Protein AF-A0A9P0LBE3-F1 (afdb_monomer_lite)

Structure (mmCIF, N/CA/C/O backbone):
data_AF-A0A9P0LBE3-F1
#
_entry.id   AF-A0A9P0LBE3-F1
#
loop_
_atom_site.group_PDB
_atom_site.id
_atom_site.type_symbol
_atom_site.label_atom_id
_atom_site.label_alt_id
_atom_site.label_comp_id
_atom_site.label_asym_id
_atom_site.label_entity_id
_atom_site.label_seq_id
_atom_site.pdbx_PDB_ins_code
_atom_site.Cartn_x
_atom_site.Cartn_y
_atom_site.Cartn_z
_atom_site.occupancy
_atom_site.B_iso_or_equiv
_atom_site.auth_seq_id
_atom_site.auth_comp_id
_atom_site.auth_asym_id
_atom_site.auth_atom_id
_atom_site.pdbx_PDB_model_num
ATOM 1 N N . MET A 1 1 ? -16.944 -12.000 1.018 1.00 40.53 1 MET A N 1
ATOM 2 C CA . MET A 1 1 ? -15.856 -11.007 0.937 1.00 40.53 1 MET A CA 1
ATOM 3 C C . MET A 1 1 ? -14.698 -11.608 1.697 1.00 40.53 1 MET A C 1
ATOM 5 O O . MET A 1 1 ? -14.785 -11.715 2.910 1.00 40.53 1 MET A O 1
ATOM 9 N N . THR A 1 2 ? -13.739 -12.187 0.985 1.00 42.69 2 THR A N 1
ATOM 10 C CA . THR A 1 2 ? -12.584 -12.859 1.583 1.00 42.69 2 THR A CA 1
ATOM 11 C C . THR A 1 2 ? -11.784 -11.836 2.380 1.00 42.69 2 THR A C 1
ATOM 13 O O . THR A 1 2 ? -11.349 -10.827 1.834 1.00 42.69 2 THR A O 1
ATOM 16 N N . GLU A 1 3 ? -11.646 -12.067 3.686 1.00 51.22 3 GLU A N 1
ATOM 17 C CA . GLU A 1 3 ? -10.696 -11.356 4.542 1.00 51.22 3 GLU A CA 1
ATOM 18 C C . GLU A 1 3 ? -9.274 -11.757 4.122 1.00 51.22 3 GLU A C 1
ATOM 20 O O . GLU A 1 3 ? -8.597 -12.524 4.807 1.00 51.22 3 GLU A O 1
ATOM 25 N N . GLU A 1 4 ? -8.812 -11.293 2.963 1.00 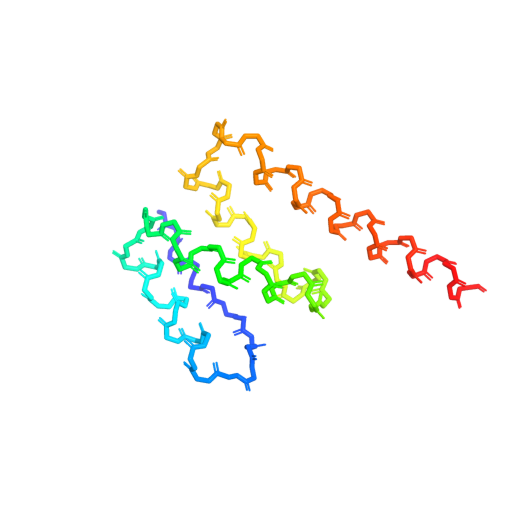58.44 4 GLU A N 1
ATOM 26 C CA . GLU A 1 4 ? -7.392 -11.357 2.637 1.00 58.44 4 GLU A CA 1
ATOM 27 C C . GLU A 1 4 ? -6.672 -10.376 3.555 1.00 58.44 4 GLU A C 1
ATOM 29 O O . GLU A 1 4 ? -6.580 -9.174 3.313 1.00 58.44 4 GLU A O 1
ATOM 34 N N . ARG A 1 5 ? -6.221 -10.904 4.694 1.00 66.75 5 ARG A N 1
ATOM 35 C CA . ARG A 1 5 ? -5.330 -10.186 5.595 1.00 66.75 5 ARG A CA 1
ATOM 36 C C . ARG A 1 5 ? -4.071 -9.853 4.813 1.00 66.75 5 ARG A C 1
ATOM 38 O O . ARG A 1 5 ? -3.389 -10.755 4.333 1.00 66.75 5 ARG A O 1
ATOM 45 N N . LEU A 1 6 ? -3.752 -8.567 4.739 1.00 78.50 6 LEU A N 1
ATOM 46 C CA . LEU A 1 6 ? -2.499 -8.096 4.172 1.00 78.50 6 LEU A CA 1
ATOM 47 C C . LEU A 1 6 ? -1.344 -8.789 4.911 1.00 78.50 6 LEU A C 1
ATOM 49 O O . LEU A 1 6 ? -1.182 -8.633 6.124 1.00 78.50 6 LEU A O 1
ATOM 53 N N . HIS A 1 7 ? -0.569 -9.601 4.202 1.00 85.00 7 HIS A N 1
ATOM 54 C CA . HIS A 1 7 ? 0.583 -10.295 4.768 1.00 85.00 7 HIS A CA 1
ATOM 55 C C . HIS A 1 7 ? 1.861 -9.715 4.167 1.00 85.00 7 HIS A C 1
ATOM 57 O O . HIS A 1 7 ? 2.479 -10.308 3.289 1.00 85.00 7 HIS A O 1
ATOM 63 N N . ILE A 1 8 ? 2.205 -8.511 4.624 1.00 93.00 8 ILE A N 1
ATOM 64 C CA . ILE A 1 8 ? 3.378 -7.763 4.172 1.00 93.00 8 ILE A CA 1
ATOM 65 C C . ILE A 1 8 ? 4.416 -7.802 5.287 1.00 93.00 8 ILE A C 1
ATOM 67 O O . ILE A 1 8 ? 4.126 -7.426 6.427 1.00 93.00 8 ILE A O 1
ATOM 71 N N . ASP A 1 9 ? 5.629 -8.242 4.957 1.00 93.62 9 ASP A N 1
ATOM 72 C CA . ASP A 1 9 ? 6.755 -8.156 5.878 1.00 93.62 9 ASP A CA 1
ATOM 73 C C . ASP A 1 9 ? 7.351 -6.745 5.843 1.00 93.62 9 ASP A C 1
ATOM 75 O O . ASP A 1 9 ? 8.110 -6.351 4.951 1.00 93.62 9 ASP A O 1
ATOM 79 N N . TRP A 1 10 ? 6.970 -5.949 6.836 1.00 93.88 10 TRP A N 1
ATOM 80 C CA . TRP A 1 10 ? 7.461 -4.588 6.990 1.00 93.88 10 TRP A CA 1
ATOM 81 C C . TRP A 1 10 ? 8.869 -4.510 7.586 1.00 93.88 10 TRP A C 1
ATOM 83 O O . TRP A 1 10 ? 9.471 -3.441 7.530 1.00 93.88 10 TRP A O 1
ATOM 93 N 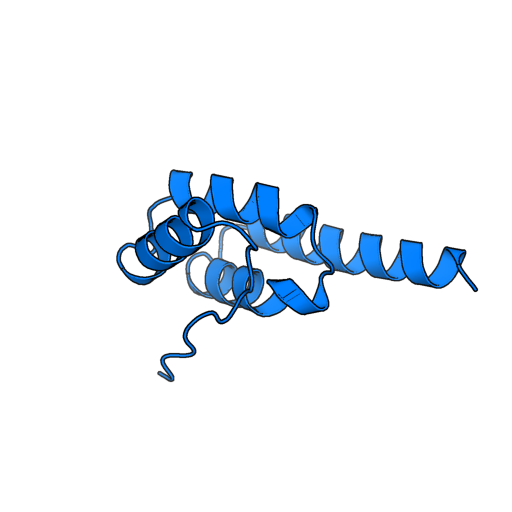N . GLY A 1 11 ? 9.383 -5.581 8.201 1.00 91.50 11 GLY A N 1
ATOM 94 C CA . GLY A 1 11 ? 10.624 -5.541 8.984 1.00 91.50 11 GLY A CA 1
ATOM 95 C C . GLY A 1 11 ? 10.584 -4.585 10.190 1.00 91.50 11 GLY A C 1
ATOM 96 O O . GLY A 1 11 ? 11.622 -4.281 10.773 1.00 91.50 11 GLY A O 1
ATOM 97 N N . ASN A 1 12 ? 9.402 -4.066 10.553 1.00 92.06 12 ASN A N 1
ATOM 98 C CA . ASN A 1 12 ? 9.221 -3.056 11.594 1.00 92.06 12 ASN A CA 1
ATOM 99 C C . ASN A 1 12 ? 7.837 -3.161 12.258 1.00 92.06 12 ASN A C 1
ATOM 101 O O . ASN A 1 12 ? 6.799 -2.959 11.619 1.00 92.06 12 ASN A O 1
ATOM 105 N N . ASP A 1 13 ? 7.834 -3.368 13.576 1.00 94.62 13 ASP A N 1
ATOM 106 C CA . ASP A 1 13 ? 6.631 -3.473 14.409 1.00 94.62 13 ASP A CA 1
ATOM 107 C C . ASP A 1 13 ? 5.684 -2.275 14.294 1.00 94.62 13 ASP A C 1
ATOM 109 O O . ASP A 1 13 ? 4.462 -2.437 14.355 1.00 94.62 13 ASP A O 1
ATOM 113 N N . LYS A 1 14 ? 6.218 -1.058 14.138 1.00 96.19 14 LYS A N 1
ATOM 114 C CA . LYS A 1 14 ? 5.394 0.147 13.994 1.00 96.19 14 LYS A CA 1
ATOM 115 C C . LYS A 1 14 ? 4.530 0.052 12.741 1.00 96.19 14 LYS A C 1
ATOM 117 O O . LYS A 1 14 ? 3.334 0.306 12.818 1.00 96.19 14 LYS A O 1
ATOM 122 N N . LEU A 1 15 ? 5.129 -0.340 11.621 1.00 96.94 15 LEU A N 1
ATOM 123 C CA . LEU A 1 15 ? 4.449 -0.450 10.334 1.00 96.94 15 LEU A CA 1
ATOM 124 C C . LEU A 1 15 ? 3.447 -1.604 10.332 1.00 96.94 15 LEU A C 1
ATOM 126 O O . LEU A 1 15 ? 2.319 -1.422 9.879 1.00 96.94 15 LEU A O 1
ATOM 130 N N . TYR A 1 16 ? 3.791 -2.732 10.960 1.00 95.56 16 TYR A N 1
ATOM 131 C CA . TYR A 1 16 ? 2.836 -3.819 11.179 1.00 95.56 16 TYR A CA 1
ATOM 132 C C . TYR A 1 16 ? 1.603 -3.347 11.966 1.00 95.56 16 TYR A C 1
ATOM 134 O O . TYR A 1 16 ? 0.464 -3.599 11.571 1.00 95.56 16 TYR A O 1
ATOM 142 N N . ARG A 1 17 ? 1.799 -2.595 13.057 1.00 95.81 17 ARG A N 1
ATOM 143 C CA . ARG A 1 17 ? 0.685 -2.022 13.830 1.00 95.81 17 ARG A CA 1
ATOM 144 C C . ARG A 1 17 ? -0.120 -1.018 13.009 1.00 95.81 17 ARG A C 1
ATOM 146 O O . ARG A 1 17 ? -1.344 -1.061 13.074 1.00 95.81 17 ARG A O 1
ATOM 153 N N . THR A 1 18 ? 0.531 -0.161 12.224 1.00 97.44 18 THR A N 1
ATOM 154 C CA . THR A 1 18 ? -0.147 0.776 11.315 1.00 97.44 18 THR A CA 1
ATOM 155 C C . THR A 1 18 ? -0.995 0.039 10.278 1.00 97.44 18 THR A C 1
ATOM 157 O O . THR A 1 18 ? -2.133 0.432 10.040 1.00 97.44 18 THR A O 1
ATOM 160 N N . GLN A 1 19 ? -0.516 -1.081 9.734 1.00 96.25 19 GLN A N 1
ATOM 161 C CA . GLN A 1 19 ? -1.320 -1.923 8.848 1.00 96.25 19 GLN A CA 1
ATOM 162 C C . GLN A 1 19 ? -2.573 -2.455 9.561 1.00 96.25 19 GLN A C 1
ATOM 164 O O . GLN A 1 19 ? -3.680 -2.371 9.038 1.00 96.25 19 GLN A O 1
ATOM 169 N N . LYS A 1 20 ? -2.435 -2.934 10.803 1.00 94.81 20 LYS A N 1
ATOM 170 C CA . LYS A 1 20 ? -3.591 -3.361 11.611 1.00 94.81 20 LYS A CA 1
ATOM 171 C C . LYS A 1 20 ? -4.547 -2.221 11.957 1.00 94.81 20 LYS A C 1
ATOM 173 O O . LYS A 1 20 ? -5.723 -2.489 12.195 1.00 94.81 20 LYS A O 1
ATOM 178 N N . LEU A 1 21 ? -4.076 -0.974 11.988 1.00 95.25 21 LEU A N 1
ATOM 179 C CA . LEU A 1 21 ? -4.944 0.190 12.142 1.00 95.25 21 LEU A CA 1
ATOM 180 C C . LEU A 1 21 ? -5.772 0.431 10.884 1.00 95.25 21 LEU A C 1
ATOM 182 O O . LEU A 1 21 ? -6.979 0.572 11.026 1.00 95.25 21 LEU A O 1
ATOM 186 N N . VAL A 1 22 ? -5.183 0.399 9.684 1.00 95.62 22 VAL A N 1
ATOM 187 C CA . VAL A 1 22 ? -5.965 0.592 8.447 1.00 95.62 22 VAL A CA 1
ATOM 188 C C . VAL A 1 22 ? -6.915 -0.574 8.164 1.00 95.62 22 VAL A C 1
ATOM 190 O O . VAL A 1 22 ? -8.015 -0.347 7.681 1.00 95.62 22 VAL A O 1
ATOM 193 N N . GLU A 1 23 ? -6.564 -1.806 8.554 1.00 93.12 23 GLU A N 1
ATOM 194 C CA . GLU A 1 23 ? -7.483 -2.957 8.481 1.00 93.12 23 GLU A CA 1
ATOM 195 C C . GLU A 1 23 ? -8.721 -2.769 9.384 1.00 93.12 23 GLU A C 1
ATOM 197 O O . GLU A 1 23 ? -9.812 -3.224 9.050 1.00 93.12 23 GLU A O 1
ATOM 202 N N . LYS A 1 24 ? -8.569 -2.100 10.537 1.00 94.19 24 LYS A N 1
ATOM 203 C CA . LYS A 1 24 ? -9.669 -1.831 11.485 1.00 94.19 24 LYS A CA 1
ATOM 204 C C . LYS A 1 24 ? -10.405 -0.522 11.203 1.00 94.19 24 LYS A C 1
ATOM 206 O O . LYS A 1 24 ? -11.596 -0.421 11.481 1.00 94.19 24 LYS A O 1
ATOM 211 N N . ASN A 1 25 ? -9.692 0.480 10.704 1.00 95.81 25 ASN A N 1
ATOM 212 C CA . ASN A 1 25 ? -10.184 1.807 10.365 1.00 95.81 25 ASN A CA 1
ATOM 213 C C . ASN A 1 25 ? -9.720 2.177 8.942 1.00 95.81 25 ASN A C 1
ATOM 215 O O . ASN A 1 25 ? -8.729 2.898 8.783 1.00 95.81 25 ASN A O 1
ATOM 219 N N . PRO A 1 26 ? -10.439 1.713 7.902 1.00 95.56 26 PRO A N 1
ATOM 220 C CA . PRO A 1 26 ? -10.028 1.867 6.502 1.00 95.56 26 PRO A CA 1
ATOM 221 C C . PRO A 1 26 ? -9.879 3.313 6.029 1.00 95.56 26 PRO A C 1
ATOM 223 O O . PRO A 1 26 ? -9.212 3.562 5.029 1.00 95.56 26 PRO A O 1
ATOM 226 N N . TYR A 1 27 ? -10.481 4.271 6.737 1.00 96.81 27 TYR A N 1
ATOM 227 C CA . TYR A 1 27 ? -10.480 5.685 6.367 1.00 96.81 27 TYR A CA 1
ATOM 228 C C . TYR A 1 27 ? -9.418 6.522 7.101 1.00 96.81 27 TYR A C 1
ATOM 230 O O . TYR A 1 27 ? -9.416 7.746 6.981 1.00 96.81 27 TYR A O 1
ATOM 238 N N . ASP A 1 28 ? -8.496 5.891 7.837 1.00 97.62 28 ASP A N 1
ATOM 239 C CA . ASP A 1 28 ? -7.343 6.567 8.443 1.00 97.62 28 ASP A CA 1
ATOM 240 C C . ASP A 1 28 ? -6.296 6.948 7.379 1.00 97.62 28 ASP A C 1
ATOM 242 O O . ASP A 1 28 ? -5.369 6.195 7.064 1.00 97.62 28 ASP A O 1
ATOM 246 N N . LEU A 1 29 ? -6.464 8.141 6.803 1.00 97.25 29 LEU A N 1
ATOM 247 C CA . LEU A 1 29 ? -5.611 8.660 5.730 1.00 97.25 29 LEU A CA 1
ATOM 248 C C . LEU A 1 29 ? -4.153 8.880 6.161 1.00 97.25 29 LEU A C 1
ATOM 250 O O . LEU A 1 29 ? -3.253 8.781 5.323 1.00 97.25 29 LEU A O 1
ATOM 254 N N . GLU A 1 30 ? -3.899 9.155 7.441 1.00 97.75 30 GLU A N 1
ATOM 255 C CA . GLU A 1 30 ? -2.542 9.351 7.965 1.00 97.75 30 GLU A CA 1
ATOM 256 C C . GLU A 1 30 ? -1.795 8.017 8.033 1.00 97.75 30 GLU A C 1
ATOM 258 O O . GLU A 1 30 ? -0.664 7.902 7.551 1.00 97.75 30 GLU A O 1
ATOM 263 N N . SER A 1 31 ? -2.456 6.975 8.547 1.00 97.94 31 SER A N 1
ATOM 264 C CA . SER A 1 31 ? -1.910 5.616 8.554 1.00 97.94 31 SER A CA 1
ATOM 265 C C . SER A 1 31 ? -1.654 5.107 7.133 1.00 97.94 31 SER A C 1
ATOM 267 O O . SER A 1 31 ? -0.581 4.563 6.860 1.00 97.94 31 SER A O 1
ATOM 269 N N . TRP A 1 32 ? -2.573 5.359 6.196 1.00 97.94 32 TRP A N 1
ATOM 270 C CA . TRP A 1 32 ? -2.363 5.048 4.779 1.00 97.94 32 TRP A CA 1
ATOM 271 C C . TRP A 1 32 ? -1.182 5.799 4.169 1.00 97.94 32 TRP A C 1
ATOM 273 O O . TRP A 1 32 ? -0.384 5.203 3.447 1.00 97.94 32 TRP A O 1
ATOM 283 N N . SER A 1 33 ? -1.032 7.086 4.479 1.00 97.69 33 SER A N 1
ATOM 284 C CA . SER A 1 33 ? 0.083 7.900 3.983 1.00 97.69 33 SER A CA 1
ATOM 285 C C . SER A 1 33 ? 1.434 7.375 4.476 1.00 97.69 33 SER A C 1
ATOM 287 O O . SER A 1 33 ? 2.398 7.338 3.708 1.00 97.69 33 SER A O 1
ATOM 289 N N . LEU A 1 34 ? 1.505 6.914 5.730 1.00 97.81 34 LEU A N 1
ATOM 290 C CA . LEU A 1 34 ? 2.704 6.283 6.281 1.00 97.81 34 LEU A CA 1
ATOM 291 C C . LEU A 1 34 ? 3.038 4.967 5.561 1.00 97.81 34 LEU A C 1
ATOM 293 O O . LEU A 1 34 ? 4.183 4.782 5.150 1.00 97.81 34 LEU A O 1
ATOM 297 N N . LEU A 1 35 ? 2.052 4.082 5.388 1.00 97.88 35 LEU A N 1
ATOM 298 C CA . LEU A 1 35 ? 2.249 2.787 4.728 1.00 97.88 35 LEU A CA 1
ATOM 299 C C . LEU A 1 35 ? 2.630 2.946 3.254 1.00 97.88 35 LEU A C 1
ATOM 301 O O . LEU A 1 35 ? 3.529 2.260 2.789 1.00 97.88 35 LEU A O 1
ATOM 305 N N . LEU A 1 36 ? 2.007 3.877 2.527 1.00 97.75 36 LEU A N 1
ATOM 306 C CA . LEU A 1 36 ? 2.323 4.150 1.120 1.00 97.75 36 LEU A CA 1
ATOM 307 C C . LEU A 1 36 ? 3.738 4.682 0.911 1.00 97.75 36 LEU A C 1
ATOM 309 O O . LEU A 1 36 ? 4.355 4.401 -0.118 1.00 97.75 36 LEU A O 1
ATOM 313 N N . ARG A 1 37 ? 4.242 5.489 1.851 1.00 97.31 37 ARG A N 1
ATOM 314 C CA . ARG A 1 37 ? 5.621 5.977 1.793 1.00 97.31 37 ARG A CA 1
ATOM 315 C C . ARG A 1 37 ? 6.604 4.825 1.950 1.00 97.31 37 ARG A C 1
ATOM 317 O O . ARG A 1 37 ? 7.578 4.774 1.214 1.00 97.31 37 ARG A O 1
ATOM 324 N N . GLU A 1 38 ? 6.338 3.923 2.889 1.00 97.44 38 GLU A N 1
ATOM 325 C CA . GLU A 1 38 ? 7.178 2.743 3.083 1.00 97.44 38 GLU A CA 1
ATOM 326 C C . GLU A 1 38 ? 7.042 1.748 1.928 1.00 97.44 38 GLU A C 1
ATOM 328 O O . GLU A 1 38 ? 8.026 1.180 1.484 1.00 97.44 38 GLU A O 1
ATOM 333 N N . ALA A 1 39 ? 5.840 1.546 1.393 1.00 97.25 39 ALA A N 1
ATOM 334 C CA . ALA A 1 39 ? 5.620 0.590 0.315 1.00 97.25 39 ALA A CA 1
ATOM 335 C C . ALA A 1 39 ? 6.488 0.889 -0.915 1.00 97.25 39 ALA A C 1
ATOM 337 O O . ALA A 1 39 ? 7.013 -0.035 -1.521 1.00 97.25 39 ALA A O 1
ATOM 338 N N . GLN A 1 40 ? 6.695 2.169 -1.238 1.00 96.44 40 GLN A N 1
ATOM 339 C CA . GLN A 1 40 ? 7.528 2.611 -2.365 1.00 96.44 40 GLN A CA 1
ATOM 340 C C . GLN A 1 40 ? 9.033 2.340 -2.192 1.00 96.44 40 GLN A C 1
ATOM 342 O O . GLN A 1 40 ? 9.789 2.558 -3.134 1.00 96.44 40 GLN A O 1
ATOM 347 N N . THR A 1 41 ? 9.494 1.901 -1.015 1.00 95.12 41 THR A N 1
ATOM 348 C CA . THR A 1 41 ? 10.894 1.488 -0.796 1.00 95.12 41 THR A CA 1
ATOM 349 C C . THR A 1 41 ? 11.103 -0.018 -0.982 1.00 95.12 41 THR A C 1
ATOM 351 O O . THR A 1 41 ? 12.246 -0.473 -1.012 1.00 95.12 41 THR A O 1
ATOM 354 N N . LYS A 1 42 ? 10.016 -0.792 -1.092 1.00 95.25 42 LYS A N 1
ATOM 355 C CA . LYS A 1 42 ? 10.015 -2.253 -1.243 1.00 95.25 42 LYS A CA 1
ATOM 356 C C . LYS A 1 42 ? 9.784 -2.652 -2.690 1.00 95.25 42 LYS A C 1
ATOM 358 O O . LYS A 1 42 ? 9.283 -1.859 -3.482 1.00 95.25 42 LYS A O 1
ATOM 363 N N . HIS A 1 43 ? 10.098 -3.900 -3.027 1.00 95.56 43 HIS A N 1
ATOM 364 C CA . HIS A 1 43 ? 9.778 -4.403 -4.352 1.00 95.56 43 HIS A CA 1
ATOM 365 C C . HIS A 1 43 ? 8.260 -4.484 -4.531 1.00 95.56 43 HIS A C 1
ATOM 367 O O . HIS A 1 43 ? 7.538 -4.916 -3.627 1.00 95.56 43 HIS A O 1
ATOM 373 N N . ILE A 1 44 ? 7.758 -4.113 -5.711 1.00 96.06 44 ILE A N 1
ATOM 374 C CA . ILE A 1 44 ? 6.313 -4.035 -5.954 1.00 96.06 44 ILE A CA 1
ATOM 375 C C . ILE A 1 44 ? 5.595 -5.369 -5.697 1.00 96.06 44 ILE A C 1
ATOM 377 O O . ILE A 1 44 ? 4.483 -5.382 -5.171 1.00 96.06 44 ILE A O 1
ATOM 381 N N . SER A 1 45 ? 6.256 -6.503 -5.956 1.00 94.69 45 SER A N 1
ATOM 382 C CA . SER A 1 45 ? 5.698 -7.834 -5.674 1.00 94.69 45 SER A CA 1
ATOM 383 C C . SER A 1 45 ? 5.409 -8.085 -4.191 1.00 94.69 45 SER A C 1
ATOM 385 O O . SER A 1 45 ? 4.543 -8.896 -3.880 1.00 94.69 45 SER A O 1
ATOM 387 N N . GLU A 1 46 ? 6.124 -7.423 -3.278 1.00 95.56 46 GLU A N 1
ATOM 388 C CA . GLU A 1 46 ? 5.953 -7.578 -1.827 1.00 95.56 46 GLU A CA 1
ATOM 389 C C . GLU A 1 46 ? 4.777 -6.755 -1.289 1.00 95.56 46 GLU A C 1
ATOM 391 O O . GLU A 1 46 ? 4.205 -7.083 -0.251 1.00 95.56 46 GLU A O 1
ATOM 396 N N . VAL A 1 47 ? 4.423 -5.669 -1.981 1.00 97.06 47 VAL A N 1
ATOM 397 C CA . VAL A 1 47 ? 3.472 -4.661 -1.486 1.00 97.06 47 VAL A CA 1
ATOM 398 C C . VAL A 1 47 ? 2.243 -4.484 -2.373 1.00 97.06 47 VAL A C 1
ATOM 400 O O . VAL A 1 47 ? 1.360 -3.702 -2.028 1.00 97.06 47 VAL A O 1
ATOM 403 N N . ARG A 1 48 ? 2.126 -5.226 -3.481 1.00 97.00 48 ARG A N 1
ATOM 404 C CA . ARG A 1 48 ? 0.990 -5.159 -4.415 1.00 97.00 48 ARG A CA 1
ATOM 405 C C . ARG A 1 48 ? -0.368 -5.244 -3.716 1.00 97.00 48 ARG A C 1
ATOM 407 O O . ARG A 1 48 ? -1.225 -4.390 -3.931 1.00 97.00 48 ARG A O 1
ATOM 414 N N . ALA A 1 49 ? -0.516 -6.202 -2.800 1.00 96.00 49 ALA A N 1
ATOM 415 C CA . ALA A 1 49 ? -1.748 -6.396 -2.037 1.00 96.00 49 ALA A CA 1
ATOM 416 C C . ALA A 1 49 ? -2.166 -5.139 -1.244 1.00 96.00 49 ALA A C 1
ATOM 418 O O . ALA A 1 49 ? -3.357 -4.874 -1.087 1.00 96.00 49 ALA A O 1
ATOM 419 N N . LEU A 1 50 ? -1.209 -4.322 -0.779 1.00 97.19 50 LEU A N 1
ATOM 420 C CA . LEU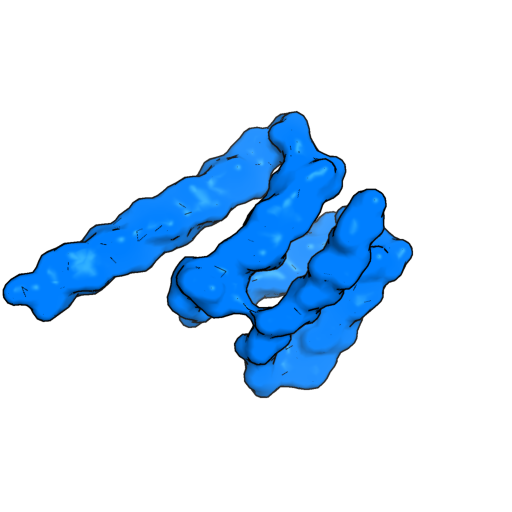 A 1 50 ? -1.508 -3.059 -0.097 1.00 97.19 50 LEU A CA 1
ATOM 421 C C . LEU A 1 50 ? -2.209 -2.070 -1.027 1.00 97.19 50 LEU A C 1
ATOM 423 O O . LEU A 1 50 ? -3.191 -1.443 -0.631 1.00 97.19 50 LEU A O 1
ATOM 427 N N . TYR A 1 51 ? -1.686 -1.918 -2.246 1.00 98.00 51 TYR A N 1
ATOM 428 C CA . TYR A 1 51 ? -2.252 -1.022 -3.248 1.00 98.00 51 TYR A CA 1
ATOM 429 C C . TYR A 1 51 ? -3.640 -1.489 -3.666 1.00 98.00 51 TYR A C 1
ATOM 431 O O . TYR A 1 51 ? -4.560 -0.676 -3.701 1.00 98.00 51 TYR A O 1
ATOM 439 N N . GLU A 1 52 ? -3.806 -2.789 -3.908 1.00 96.69 52 GLU A N 1
ATOM 440 C CA . GLU A 1 52 ? -5.091 -3.402 -4.259 1.00 96.69 52 GLU A CA 1
ATOM 441 C C . GLU A 1 52 ? -6.140 -3.204 -3.159 1.00 96.69 52 GLU A C 1
ATOM 443 O O . GLU A 1 52 ? -7.286 -2.848 -3.442 1.00 96.69 52 GLU A O 1
ATOM 448 N N . HIS A 1 53 ? -5.745 -3.333 -1.890 1.00 96.12 53 HIS A N 1
ATOM 449 C CA . HIS A 1 53 ? -6.636 -3.039 -0.772 1.00 96.12 53 HIS A CA 1
ATOM 450 C C . HIS A 1 53 ? -7.010 -1.550 -0.715 1.00 96.12 53 HIS A C 1
ATOM 452 O O . HIS A 1 53 ? -8.188 -1.206 -0.596 1.00 96.12 53 HIS A O 1
ATOM 458 N N . LEU A 1 54 ? -6.027 -0.657 -0.860 1.00 97.44 54 LEU A N 1
ATOM 459 C CA . LEU A 1 54 ? -6.234 0.789 -0.816 1.00 97.44 54 LEU A CA 1
ATOM 460 C C . LEU A 1 54 ? -7.172 1.281 -1.929 1.00 97.44 54 LEU A C 1
ATOM 462 O O . LEU A 1 54 ? -8.106 2.033 -1.651 1.00 97.44 54 LEU A O 1
ATOM 466 N N . ILE A 1 55 ? -6.952 0.870 -3.180 1.00 97.69 55 ILE A N 1
ATOM 467 C CA . ILE A 1 55 ? -7.824 1.249 -4.306 1.00 97.69 55 ILE A CA 1
ATOM 468 C C . ILE A 1 55 ? -9.203 0.589 -4.203 1.00 97.69 55 ILE A C 1
ATOM 470 O O . ILE A 1 55 ? -10.180 1.163 -4.674 1.00 97.69 55 ILE A O 1
ATOM 474 N N . GLY A 1 56 ? -9.312 -0.566 -3.536 1.00 96.81 56 GLY A N 1
ATOM 475 C CA . GLY A 1 56 ? -10.598 -1.168 -3.184 1.00 96.81 56 GLY A CA 1
ATOM 476 C C . GLY A 1 56 ? -11.411 -0.312 -2.206 1.00 96.81 56 GLY A C 1
ATOM 477 O O . GLY A 1 56 ? -12.630 -0.224 -2.336 1.00 96.81 56 GLY A O 1
ATOM 478 N N . ILE A 1 57 ? -10.748 0.365 -1.261 1.00 96.81 57 ILE A N 1
ATOM 479 C CA . ILE A 1 57 ? -11.390 1.289 -0.306 1.00 96.81 57 ILE A CA 1
ATOM 480 C C . ILE A 1 57 ? -11.682 2.648 -0.956 1.00 96.81 57 ILE A C 1
ATOM 482 O O . ILE A 1 57 ? -12.747 3.230 -0.738 1.00 96.81 57 ILE A O 1
ATOM 486 N N . PHE A 1 58 ? -10.751 3.160 -1.764 1.00 97.31 58 PHE A N 1
ATOM 487 C CA . PHE A 1 58 ? -10.820 4.485 -2.385 1.00 97.31 58 PHE A CA 1
ATOM 488 C C . PHE A 1 58 ? -10.779 4.420 -3.923 1.00 97.31 58 PHE A C 1
ATOM 490 O O . PHE A 1 58 ? -9.893 5.016 -4.545 1.00 97.31 58 PHE A O 1
ATOM 497 N N . PRO A 1 59 ? -11.754 3.767 -4.578 1.00 97.69 59 PRO A N 1
ATOM 498 C CA . PRO A 1 59 ? -11.702 3.520 -6.021 1.00 97.69 59 PRO A CA 1
ATOM 499 C C . PRO A 1 59 ? -11.723 4.804 -6.857 1.00 97.69 59 PRO A C 1
ATOM 501 O O . PRO A 1 59 ? -11.129 4.853 -7.929 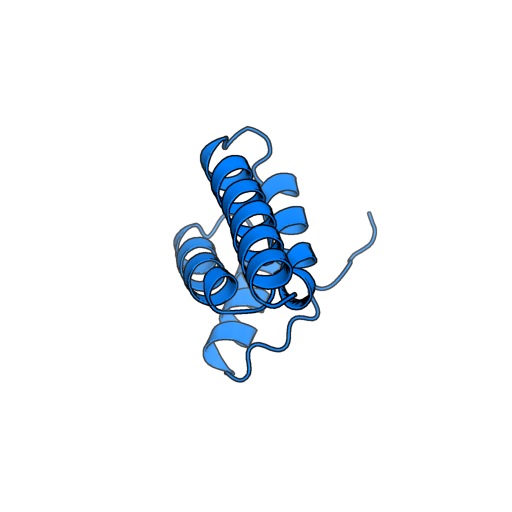1.00 97.69 59 PRO A O 1
ATOM 504 N N . ASN A 1 60 ? -12.345 5.872 -6.350 1.00 97.69 60 ASN A N 1
ATOM 505 C CA . ASN A 1 60 ? -12.450 7.158 -7.048 1.00 97.69 60 ASN A CA 1
ATOM 506 C C . ASN A 1 60 ? -11.265 8.100 -6.777 1.00 97.69 60 ASN A C 1
ATOM 508 O O . ASN A 1 60 ? -11.166 9.168 -7.383 1.00 97.69 60 ASN A O 1
ATOM 512 N N . ALA A 1 61 ? -10.361 7.741 -5.862 1.00 97.31 61 ALA A N 1
ATOM 513 C CA . ALA A 1 61 ? -9.181 8.538 -5.568 1.00 97.31 61 ALA A CA 1
ATOM 514 C C . ALA A 1 61 ? -8.084 8.228 -6.595 1.00 97.31 61 ALA A C 1
ATOM 516 O O . ALA A 1 61 ? -7.177 7.432 -6.350 1.00 97.31 61 ALA A O 1
ATOM 517 N N . SER A 1 62 ? -8.148 8.894 -7.752 1.00 97.69 62 SE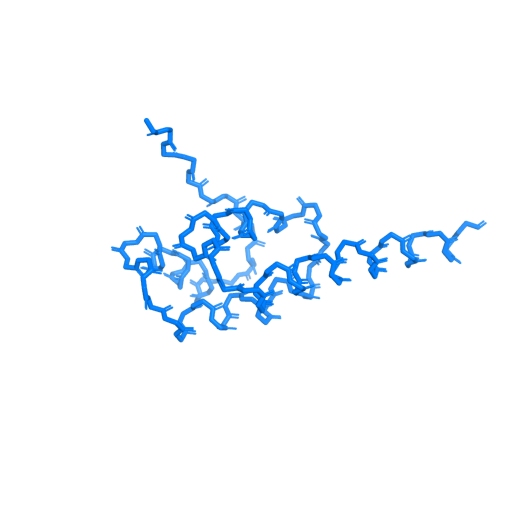R A N 1
ATOM 518 C CA . SER A 1 62 ? -7.194 8.734 -8.867 1.00 97.69 62 SER A CA 1
ATOM 519 C C . SER A 1 62 ? -5.726 8.854 -8.446 1.00 97.69 62 SER A C 1
ATOM 521 O O . SER A 1 62 ? -4.852 8.218 -9.031 1.00 97.69 62 SER A O 1
ATOM 523 N N . ARG A 1 63 ? -5.453 9.618 -7.381 1.00 97.75 63 ARG A N 1
ATOM 524 C CA . ARG A 1 63 ? -4.129 9.720 -6.763 1.00 97.75 63 ARG A CA 1
ATOM 525 C C . ARG A 1 63 ? -3.542 8.354 -6.388 1.00 97.75 63 ARG A C 1
ATOM 527 O O . ARG A 1 63 ? -2.359 8.149 -6.630 1.00 97.75 63 ARG A O 1
ATOM 534 N N . TYR A 1 64 ? -4.322 7.443 -5.804 1.00 98.25 64 TYR A N 1
ATOM 535 C CA . TYR A 1 64 ? -3.808 6.145 -5.348 1.00 98.25 64 TYR A CA 1
ATOM 536 C C . TYR A 1 64 ? -3.547 5.184 -6.505 1.00 98.25 64 TYR A C 1
ATOM 538 O O . TYR A 1 64 ? -2.520 4.513 -6.512 1.00 98.25 64 TYR A O 1
ATOM 546 N N . TRP A 1 65 ? -4.406 5.206 -7.526 1.00 98.44 65 TRP A N 1
ATOM 547 C CA . TRP A 1 65 ? -4.160 4.503 -8.785 1.00 98.44 65 TRP A CA 1
ATOM 548 C C . TRP A 1 65 ? -2.860 4.949 -9.440 1.00 98.44 65 TRP A C 1
ATOM 550 O O . TRP A 1 65 ? -2.04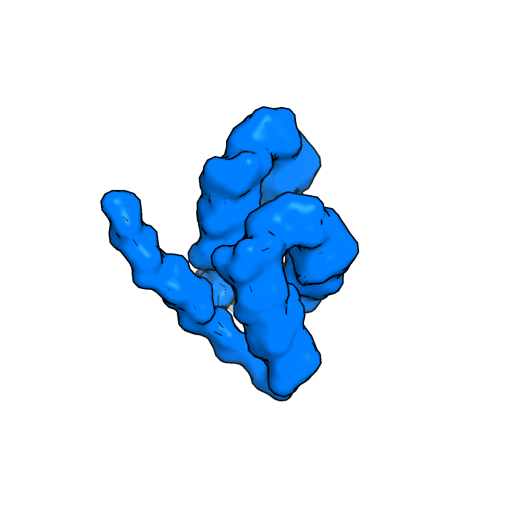9 4.118 -9.835 1.00 98.44 65 TRP A O 1
ATOM 560 N N . ARG A 1 66 ? -2.641 6.267 -9.516 1.00 98.44 66 ARG A N 1
ATOM 561 C CA . ARG A 1 66 ? -1.429 6.819 -10.115 1.00 98.44 66 ARG A CA 1
ATOM 562 C C . ARG A 1 66 ? -0.173 6.339 -9.385 1.00 98.44 66 ARG A C 1
ATOM 564 O O . ARG A 1 66 ? 0.729 5.852 -10.047 1.00 98.44 66 ARG A O 1
ATOM 571 N N . ILE A 1 67 ? -0.151 6.407 -8.050 1.00 98.00 67 ILE A N 1
ATOM 572 C CA . ILE A 1 67 ? 0.996 5.942 -7.248 1.00 98.00 67 ILE A CA 1
ATOM 573 C C . ILE A 1 67 ? 1.264 4.447 -7.481 1.00 98.00 67 ILE A C 1
ATOM 575 O O . ILE A 1 67 ? 2.418 4.052 -7.612 1.00 98.00 67 ILE A O 1
ATOM 579 N N . TYR A 1 68 ? 0.218 3.616 -7.540 1.00 98.44 68 TYR A N 1
ATOM 580 C CA . TYR A 1 68 ? 0.373 2.182 -7.794 1.00 98.44 68 TYR A CA 1
ATOM 581 C C . TYR A 1 68 ? 0.996 1.915 -9.173 1.00 98.44 68 TYR A C 1
ATOM 583 O O . TYR A 1 68 ? 1.999 1.210 -9.273 1.00 98.44 68 TYR A O 1
ATOM 591 N N . ILE A 1 69 ? 0.452 2.535 -10.223 1.00 98.31 69 ILE A N 1
ATOM 592 C CA . ILE A 1 69 ? 0.946 2.376 -11.598 1.00 98.31 69 ILE A CA 1
ATOM 593 C C . ILE A 1 69 ? 2.380 2.903 -11.733 1.00 98.31 69 ILE A C 1
ATOM 595 O O . ILE A 1 69 ? 3.214 2.241 -12.341 1.00 98.31 69 ILE A O 1
ATOM 599 N N . GLU A 1 70 ? 2.683 4.070 -11.155 1.00 98.19 70 GLU A N 1
ATOM 600 C CA . GLU A 1 70 ? 4.037 4.640 -11.151 1.00 98.19 70 GLU A CA 1
ATOM 601 C C . GLU A 1 70 ? 5.040 3.673 -10.509 1.00 98.19 70 GLU A C 1
ATOM 603 O O . GLU A 1 70 ? 6.132 3.483 -11.040 1.00 98.19 70 GLU A O 1
ATOM 608 N N . HIS A 1 71 ? 4.667 3.010 -9.411 1.00 98.00 71 HIS A N 1
ATOM 609 C CA . HIS A 1 71 ? 5.545 2.057 -8.742 1.00 98.00 71 HIS A CA 1
ATOM 610 C C . HIS A 1 71 ? 5.786 0.782 -9.579 1.00 98.00 71 HIS A C 1
ATOM 612 O O . HIS A 1 71 ? 6.939 0.381 -9.732 1.00 98.00 71 HIS A O 1
ATOM 618 N N . GLU A 1 72 ? 4.745 0.190 -10.182 1.00 97.12 72 GLU A N 1
ATOM 619 C CA . GLU A 1 72 ? 4.887 -0.951 -11.113 1.00 97.12 72 GLU A CA 1
ATOM 620 C C . GLU A 1 72 ? 5.805 -0.606 -12.300 1.00 97.12 72 GLU A C 1
ATOM 622 O O . GLU A 1 72 ? 6.706 -1.372 -12.641 1.00 97.12 72 GLU A O 1
ATOM 627 N N . VAL A 1 73 ? 5.618 0.571 -12.910 1.00 96.81 73 VAL A N 1
ATOM 628 C CA . VAL A 1 73 ? 6.415 1.015 -14.066 1.00 96.81 73 VAL A CA 1
ATOM 629 C C . VAL A 1 73 ? 7.874 1.252 -13.685 1.00 96.81 73 VAL A C 1
ATOM 631 O O . VAL A 1 73 ? 8.763 0.836 -14.428 1.00 96.81 73 VAL A O 1
ATOM 634 N N . ASN A 1 74 ? 8.133 1.893 -12.543 1.00 94.94 74 ASN A N 1
ATOM 635 C CA . ASN A 1 74 ? 9.497 2.163 -12.091 1.00 94.94 74 ASN A CA 1
ATOM 636 C C . ASN A 1 74 ? 10.259 0.863 -11.800 1.00 94.94 74 ASN A C 1
ATOM 638 O O . ASN A 1 74 ? 11.385 0.710 -12.263 1.00 94.94 74 ASN A O 1
ATOM 642 N N . MET A 1 75 ? 9.636 -0.098 -11.108 1.00 92.62 75 MET A N 1
ATOM 643 C CA . MET A 1 75 ? 10.276 -1.385 -10.804 1.00 92.62 75 MET A CA 1
ATOM 644 C C . MET A 1 75 ? 10.558 -2.193 -12.074 1.00 92.62 75 MET A C 1
ATOM 646 O O . MET A 1 75 ? 11.660 -2.711 -12.239 1.00 92.62 75 MET A O 1
ATOM 650 N N . LEU A 1 76 ? 9.610 -2.231 -13.017 1.00 92.25 76 LEU A N 1
ATOM 651 C CA . LEU A 1 76 ? 9.824 -2.879 -14.312 1.00 92.25 76 LEU A CA 1
ATOM 652 C C . LEU A 1 76 ? 10.974 -2.225 -15.096 1.00 92.25 76 LEU A C 1
ATOM 654 O O . LEU A 1 76 ? 11.797 -2.921 -15.688 1.00 92.25 76 LEU A O 1
ATOM 658 N N . ALA A 1 77 ? 11.043 -0.891 -15.114 1.00 90.56 77 ALA A N 1
ATOM 659 C CA . ALA A 1 77 ? 12.123 -0.170 -15.782 1.00 90.56 77 ALA A CA 1
ATOM 660 C C . ALA A 1 77 ? 13.491 -0.476 -15.147 1.00 90.56 77 ALA A C 1
ATOM 662 O O . ALA A 1 77 ? 14.457 -0.721 -15.873 1.00 90.56 77 ALA A O 1
ATOM 663 N N . ASP A 1 78 ? 13.559 -0.525 -13.815 1.00 88.81 78 ASP A N 1
ATOM 664 C CA . ASP A 1 78 ? 14.770 -0.870 -13.068 1.00 88.81 78 ASP A CA 1
ATOM 665 C C . ASP A 1 78 ? 15.226 -2.316 -13.322 1.00 88.81 78 ASP A C 1
ATOM 667 O O . ASP A 1 78 ? 16.427 -2.587 -13.345 1.00 88.81 78 ASP A O 1
ATOM 671 N N . GLU A 1 79 ? 14.298 -3.259 -13.506 1.00 88.94 79 GLU A N 1
ATOM 672 C CA . GLU A 1 79 ? 14.615 -4.639 -13.894 1.00 88.94 79 GLU A CA 1
ATOM 673 C C . GLU A 1 79 ? 15.171 -4.712 -15.319 1.00 88.94 79 GLU A C 1
ATOM 675 O O . GLU A 1 79 ? 16.196 -5.354 -15.544 1.00 88.94 79 GLU A O 1
ATOM 680 N N . ILE A 1 80 ? 14.546 -4.012 -16.272 1.00 90.44 80 ILE A N 1
ATOM 681 C CA . ILE A 1 80 ? 14.980 -3.990 -17.678 1.00 90.44 80 ILE A CA 1
ATOM 682 C C . ILE A 1 80 ? 16.383 -3.393 -17.820 1.00 90.44 80 ILE A C 1
ATOM 684 O O . ILE A 1 80 ? 17.177 -3.894 -18.607 1.00 90.44 80 ILE A O 1
ATOM 688 N N . GLN A 1 81 ? 16.715 -2.347 -17.061 1.00 87.25 81 GLN A N 1
ATOM 689 C CA . GLN A 1 81 ? 18.042 -1.718 -17.110 1.00 87.25 81 GLN A CA 1
ATOM 690 C C . GLN A 1 81 ? 19.173 -2.600 -16.561 1.00 87.25 81 GLN A C 1
ATOM 692 O O . GLN A 1 81 ? 20.343 -2.299 -16.793 1.00 87.25 81 GLN A O 1
ATOM 697 N N . LYS A 1 82 ? 18.847 -3.655 -15.808 1.00 82.25 82 LYS A N 1
ATOM 698 C CA . LYS A 1 82 ? 19.828 -4.592 -15.237 1.00 82.25 82 LYS A CA 1
ATOM 699 C C . LYS A 1 82 ? 20.134 -5.781 -16.157 1.00 82.25 82 LYS A C 1
ATOM 701 O O . LYS A 1 82 ? 21.000 -6.582 -15.802 1.00 82.25 82 LYS A O 1
ATOM 706 N N . LEU A 1 83 ? 19.426 -5.905 -17.283 1.00 69.94 83 LEU A N 1
ATOM 707 C CA . LEU A 1 83 ? 19.628 -6.925 -18.321 1.00 69.94 83 LEU A CA 1
ATOM 708 C C . LEU A 1 83 ? 20.629 -6.449 -19.379 1.00 69.94 83 LEU A C 1
ATOM 710 O O . LEU A 1 83 ? 21.426 -7.303 -19.828 1.00 69.94 83 LEU A O 1
#

pLDDT: mean 92.43, std 11.45, range [40.53, 98.44]

Foldseek 3Di:
DDPPQLDAPLVDPVLVVLSVVCSVVVPPVVSLVVNLVSCLVDQCVRCVVVLVSNCVSVVPPVVSVVSNVVSVVVNVVVVVVVD

Sequence (83 aa):
MTEERLHIDWGNDKLYRTQKLVEKNPYDLESWSLLLREAQTKHISEVRALYEHLIGIFPNASRYWRIYIEHEVNMLADEIQKL

InterPro domains:
  IPR003107 HAT (Half-A-TPR) repeat [SM00386] (42-74)
  IPR008847 Suppressor of forked [PF05843] (15-75)
  IPR011990 Tetratricopeptide-like helical domain superfamily [SSF48452] (20-74)
  IPR045243 mRNA 3'-end-processing protein Rna14-like [PTHR19980] (10-77)

Organism: Acanthoscelides obtectus (NCBI:txid200917)

Secondary structure (DSSP, 8-state):
----------SSHHHHHHHHHHHH-TT-HHHHHHHHHHHTTS-HHHHHHHHHHHHHH-TT-HHHHHHHHHHHHHHHHHHHTT-

Radius of gyration: 13.09 Å; chains: 1; bounding box: 36×23×33 Å